Protein AF-A0A4Z2F467-F1 (afdb_monomer_lite)

Secondary structure (DSSP, 8-state):
----------------------------------HHHHHT-S-HHHHHHHHHHHHHHTT-HHHHHHHHHHHHHH-SS--HHHHHHHHHHHHHHHHHHHHHHHHHHHHHHH--SHHHHHHHHHHHHHHHHHHHHHHHHHHHHT-

Organism: NCBI:txid230148

Foldseek 3Di:
DDDDDDDDDDDDDDDDDDDDDDDDDDDDDPPPPPPVVVVPPDDLLVVLVVQLVVCVVVVVLVSNLVSLLVNLVVDVDDDPSSVVSNCVSLVSVLVVLVVVLVVLVVQLVPDDDPVSNVVSVVVSVVSVVVSVVSVVSCVVSVD

Sequence (143 aa):
MPSFQEIDATMLETGHEGLAVAAAEQSSPEGSFDLTKAIMSEAPQKEQVQKAKLAEQAERYDDMAAAMKAVTEENSDLSNEERNLLSVAYKNVVGARRSSWRVVSSIEQKAEGERKRAMAKEYREMIEKELKEICQDVLKGAL

Structure (mmCIF, N/CA/C/O backbone):
data_AF-A0A4Z2F467-F1
#
_entry.id   AF-A0A4Z2F467-F1
#
loop_
_atom_site.group_PDB
_atom_site.id
_atom_site.type_symbol
_atom_site.label_atom_id
_atom_site.label_alt_id
_atom_site.label_comp_id
_atom_site.label_asym_id
_atom_site.label_entity_id
_atom_site.label_seq_id
_atom_site.pdbx_PDB_ins_code
_atom_site.Cartn_x
_atom_site.Cartn_y
_atom_site.Cartn_z
_atom_site.occupancy
_atom_site.B_iso_or_equiv
_atom_site.auth_seq_id
_atom_site.auth_comp_id
_atom_site.auth_asym_id
_atom_site.auth_atom_id
_atom_site.pdbx_PDB_model_num
ATOM 1 N N . MET A 1 1 ? -70.057 -16.604 50.265 1.00 32.22 1 MET A N 1
ATOM 2 C CA . MET A 1 1 ? -70.460 -17.660 51.217 1.00 32.22 1 MET A CA 1
ATOM 3 C C . MET A 1 1 ? -71.346 -18.644 50.466 1.00 32.22 1 MET A C 1
ATOM 5 O O . MET A 1 1 ? -72.268 -18.168 49.816 1.00 32.22 1 MET A O 1
ATOM 9 N N . PRO A 1 2 ? -71.010 -19.945 50.446 1.00 40.97 2 PRO A N 1
ATOM 10 C CA . PRO A 1 2 ? -71.686 -20.960 49.638 1.00 40.97 2 PRO A CA 1
ATOM 11 C C . PRO A 1 2 ? -72.912 -21.529 50.368 1.00 40.97 2 PRO A C 1
ATOM 13 O O . PRO A 1 2 ? -72.906 -21.610 51.595 1.00 40.97 2 PRO A O 1
ATOM 16 N N . SER A 1 3 ? -73.931 -21.961 49.625 1.00 34.94 3 SER A N 1
ATOM 17 C CA . SER A 1 3 ? -74.984 -22.848 50.131 1.00 34.94 3 SER A CA 1
ATOM 18 C C . SER A 1 3 ? -74.852 -24.216 49.465 1.00 34.94 3 SER A C 1
ATOM 20 O O . SER A 1 3 ? -74.869 -24.344 48.243 1.00 34.94 3 SER A O 1
ATOM 22 N N . PHE A 1 4 ? -74.647 -25.189 50.338 1.00 36.34 4 PHE A N 1
ATOM 23 C CA . PHE A 1 4 ? -74.425 -26.619 50.175 1.00 36.34 4 PHE A CA 1
ATOM 24 C C . PHE A 1 4 ? -75.770 -27.353 50.001 1.00 36.34 4 PHE A C 1
ATOM 26 O O . PHE A 1 4 ? -76.755 -26.867 50.548 1.00 36.34 4 PHE A O 1
ATOM 33 N N . GLN A 1 5 ? -75.769 -28.488 49.281 1.00 42.12 5 GLN A N 1
ATOM 34 C CA . GLN A 1 5 ? -76.625 -29.703 49.384 1.00 42.12 5 GLN A CA 1
ATOM 35 C C . GLN A 1 5 ? -76.946 -30.276 47.985 1.00 42.12 5 GLN A C 1
ATOM 37 O O . GLN A 1 5 ? -77.598 -29.624 47.178 1.00 42.12 5 GLN A O 1
ATOM 42 N N . GLU A 1 6 ? -76.229 -31.335 47.577 1.00 39.34 6 GLU A N 1
ATOM 43 C CA . GLU A 1 6 ? -76.633 -32.771 47.588 1.00 39.34 6 GLU A CA 1
ATOM 44 C C . GLU A 1 6 ? -77.219 -33.175 46.218 1.00 39.34 6 GLU A C 1
ATOM 46 O O . GLU A 1 6 ? -78.270 -32.703 45.814 1.00 39.34 6 GLU A O 1
ATOM 51 N N . ILE A 1 7 ? -76.407 -33.754 45.323 1.00 35.34 7 ILE A N 1
ATOM 52 C CA . ILE A 1 7 ? -76.201 -35.204 45.114 1.00 35.34 7 ILE A CA 1
ATOM 53 C C . ILE A 1 7 ? -77.524 -35.947 44.882 1.00 35.34 7 ILE A C 1
ATOM 55 O O . ILE A 1 7 ? -78.258 -36.202 45.828 1.00 35.34 7 ILE A O 1
ATOM 59 N N . ASP A 1 8 ? -77.735 -36.414 43.649 1.00 38.53 8 ASP A N 1
ATOM 60 C CA . ASP A 1 8 ? -78.329 -37.733 43.438 1.00 38.53 8 ASP A CA 1
ATOM 61 C C . ASP A 1 8 ? -77.603 -38.455 42.296 1.00 38.53 8 ASP A C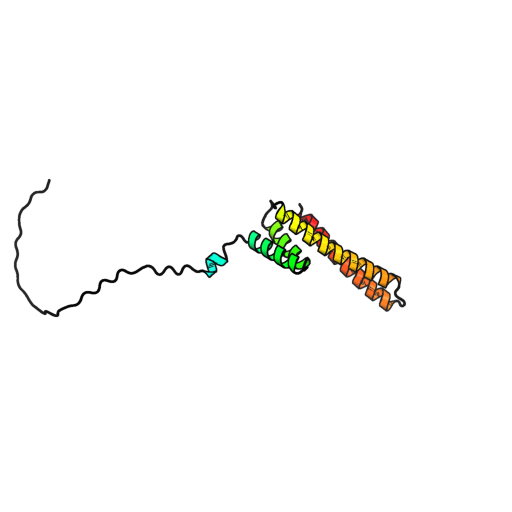 1
ATOM 63 O O . ASP A 1 8 ? -77.225 -37.866 41.280 1.00 38.53 8 ASP A O 1
ATOM 67 N N . ALA A 1 9 ? -77.345 -39.730 42.545 1.00 36.34 9 ALA A N 1
ATOM 68 C CA . ALA A 1 9 ? -76.500 -40.636 41.805 1.00 36.34 9 ALA A CA 1
ATOM 69 C C . ALA A 1 9 ? -77.352 -41.810 41.323 1.00 36.34 9 ALA A C 1
ATOM 71 O O . ALA A 1 9 ? -78.032 -42.452 42.110 1.00 36.34 9 ALA A O 1
ATOM 72 N N . THR A 1 10 ? -77.255 -42.148 40.042 1.00 39.44 10 THR A N 1
ATOM 73 C CA . THR A 1 10 ? -77.668 -43.451 39.492 1.00 39.44 10 THR A CA 1
ATOM 74 C C . THR A 1 10 ? -76.768 -43.712 38.277 1.00 39.44 10 THR A C 1
ATOM 76 O O . THR A 1 10 ? -76.831 -42.984 37.294 1.00 39.44 10 THR A O 1
ATOM 79 N N . MET A 1 11 ? -75.676 -44.481 38.393 1.00 34.41 11 MET A N 1
ATOM 80 C CA . MET A 1 11 ? -75.580 -45.956 38.357 1.00 34.41 11 MET A CA 1
ATOM 81 C C . MET A 1 11 ? -76.347 -46.613 37.199 1.00 34.41 11 MET A C 1
ATOM 83 O O . MET A 1 11 ? -77.567 -46.711 37.258 1.00 34.41 11 MET A O 1
ATOM 87 N N . LEU A 1 12 ? -75.615 -47.079 36.177 1.00 36.38 12 LEU A N 1
ATOM 88 C CA . LEU A 1 12 ? -75.372 -48.498 35.818 1.00 36.38 12 LEU A CA 1
ATOM 89 C C . LEU A 1 12 ? -74.883 -48.557 34.354 1.00 36.38 12 LEU A C 1
ATOM 91 O O . LEU A 1 12 ? -75.608 -48.216 33.430 1.00 36.38 12 LEU A O 1
ATOM 95 N N . GLU A 1 13 ? -73.572 -48.678 34.140 1.00 35.84 13 GLU A N 1
ATOM 96 C CA . GLU A 1 13 ? -72.822 -49.932 33.915 1.00 35.84 13 GLU A CA 1
ATOM 97 C C . GLU A 1 13 ? -72.879 -50.458 32.472 1.00 35.84 13 GLU A C 1
ATOM 99 O O . GLU A 1 13 ? -73.911 -50.872 31.957 1.00 35.84 13 GLU A O 1
ATOM 104 N N . THR A 1 14 ? -71.714 -50.444 31.827 1.00 36.53 14 THR A N 1
ATOM 105 C CA . THR A 1 14 ? -71.016 -51.573 31.174 1.00 36.53 14 THR A CA 1
ATOM 106 C C . THR A 1 14 ? -69.768 -50.938 30.540 1.00 36.53 14 THR A C 1
ATOM 108 O O . THR A 1 14 ? -69.866 -50.009 29.753 1.00 36.53 14 THR A O 1
ATOM 111 N N . GLY A 1 15 ? -68.534 -51.243 30.927 1.00 31.88 15 GLY A N 1
ATOM 112 C CA . GLY A 1 15 ? -67.991 -52.545 31.274 1.00 31.88 15 GLY A CA 1
ATOM 113 C C . GLY A 1 15 ? -67.024 -52.944 30.162 1.00 31.88 15 GLY A C 1
ATOM 114 O O . GLY A 1 15 ? -67.426 -53.629 29.227 1.00 31.88 15 GLY A O 1
ATOM 115 N N . HIS A 1 16 ? -65.776 -52.477 30.245 1.00 38.22 16 HIS A N 1
ATOM 116 C CA . HIS A 1 16 ? -64.600 -53.249 29.838 1.00 38.22 16 HIS A CA 1
ATOM 117 C C . HIS A 1 16 ? -63.359 -52.697 30.539 1.00 38.22 16 HIS A C 1
ATOM 119 O O . HIS A 1 16 ? -62.842 -51.626 30.224 1.00 38.22 16 HIS A O 1
ATOM 125 N N . GLU A 1 17 ? -62.934 -53.453 31.542 1.00 33.19 17 GLU A N 1
ATOM 126 C CA . GLU A 1 17 ? -61.676 -53.306 32.253 1.00 33.19 17 GLU A CA 1
ATOM 127 C C . GLU A 1 17 ? -60.501 -53.708 31.351 1.00 33.19 17 GLU A C 1
ATOM 129 O O . GLU A 1 17 ? -60.583 -54.664 30.580 1.00 33.19 17 GLU A O 1
ATOM 134 N N . GLY A 1 18 ? -59.392 -52.978 31.477 1.00 35.09 18 GLY A N 1
ATOM 135 C CA . GLY A 1 18 ? -58.141 -53.250 30.768 1.00 35.09 18 GLY A CA 1
ATOM 136 C C . GLY A 1 18 ? -56.963 -52.404 31.260 1.00 35.09 18 GLY A C 1
ATOM 137 O O . GLY A 1 18 ? -56.358 -51.684 30.483 1.00 35.09 18 GLY A O 1
ATOM 138 N N . LEU A 1 19 ? -56.729 -52.439 32.575 1.00 30.75 19 LEU A N 1
ATOM 139 C CA . LEU A 1 19 ? -55.446 -52.437 33.302 1.00 30.75 19 LEU A CA 1
ATOM 140 C C . LEU A 1 19 ? -54.170 -51.792 32.676 1.00 30.75 19 LEU A C 1
ATOM 142 O O . LEU A 1 19 ? -53.597 -52.341 31.745 1.00 30.75 19 LEU A O 1
ATOM 146 N N . ALA A 1 20 ? -53.667 -50.753 33.375 1.00 34.09 20 ALA A N 1
ATOM 147 C CA . ALA A 1 20 ? -52.261 -50.334 33.617 1.00 34.09 20 ALA A CA 1
ATOM 148 C C . ALA A 1 20 ? -51.348 -50.021 32.397 1.00 34.09 20 ALA A C 1
ATOM 150 O O . ALA A 1 20 ? -51.258 -50.779 31.449 1.00 34.09 20 ALA A O 1
ATOM 151 N N . VAL A 1 21 ? -50.572 -48.932 32.348 1.00 38.28 21 VAL A N 1
ATOM 152 C CA . VAL A 1 21 ? -49.461 -48.558 33.243 1.00 38.28 21 VAL A CA 1
ATOM 153 C C . VAL A 1 21 ? -49.138 -47.065 33.048 1.00 38.28 21 VAL A C 1
ATOM 155 O O . VAL A 1 21 ? -49.206 -46.536 31.942 1.00 38.28 21 VAL A O 1
ATOM 158 N N . ALA A 1 22 ? -48.768 -46.401 34.142 1.00 43.84 22 ALA A N 1
ATOM 159 C CA . ALA A 1 22 ? -48.292 -45.026 34.194 1.00 43.84 22 ALA A CA 1
ATOM 160 C C . ALA A 1 22 ? -46.968 -44.806 33.436 1.00 43.84 22 ALA A C 1
ATOM 162 O O . ALA A 1 22 ? -46.022 -45.568 33.614 1.00 43.84 22 ALA A O 1
ATOM 163 N N . ALA A 1 23 ? -46.857 -43.692 32.714 1.00 41.47 23 ALA A N 1
ATOM 164 C CA . ALA A 1 23 ? -45.578 -43.046 32.438 1.00 41.47 23 ALA A CA 1
ATOM 165 C C . ALA A 1 23 ? -45.791 -41.530 32.415 1.00 41.47 23 ALA A C 1
ATOM 167 O O . ALA A 1 23 ? -46.418 -40.971 31.518 1.00 41.47 23 ALA A O 1
ATOM 168 N N . ALA A 1 24 ? -45.313 -40.883 33.473 1.00 47.25 24 ALA A N 1
ATOM 169 C CA . ALA A 1 24 ? -45.058 -39.460 33.478 1.00 47.25 24 ALA A CA 1
ATOM 170 C C . ALA A 1 24 ? -43.835 -39.195 32.593 1.00 47.25 24 ALA A C 1
ATOM 172 O O . ALA A 1 24 ? -42.777 -39.754 32.857 1.00 47.25 24 ALA A O 1
ATOM 173 N N . GLU A 1 25 ? -43.956 -38.307 31.613 1.00 39.97 25 GLU A N 1
ATOM 174 C CA . GLU A 1 25 ? -42.799 -37.622 31.039 1.00 39.97 25 GLU A CA 1
ATOM 175 C C . GLU A 1 25 ? -43.093 -36.124 30.980 1.00 39.97 25 GLU A C 1
ATOM 177 O O . GLU A 1 25 ? -43.762 -35.603 30.092 1.00 39.97 25 GLU A O 1
ATOM 182 N N . GLN A 1 26 ? -42.608 -35.434 32.012 1.00 45.16 26 GLN A N 1
ATOM 183 C CA . GLN A 1 26 ? -42.130 -34.067 31.887 1.00 45.16 26 GLN A CA 1
ATOM 184 C C . GLN A 1 26 ? -40.646 -34.160 31.510 1.00 45.16 26 GLN A C 1
ATOM 186 O O . GLN A 1 26 ? -39.860 -34.642 32.324 1.00 45.16 26 GLN A O 1
ATOM 191 N N . SER A 1 27 ? -40.243 -33.675 30.335 1.00 41.09 27 SER A N 1
ATOM 192 C CA . SER A 1 27 ? -38.835 -33.357 30.053 1.00 41.09 27 SER A CA 1
ATOM 193 C C . SER A 1 27 ? -38.691 -32.388 28.869 1.00 41.09 27 SER A C 1
ATOM 195 O O . SER A 1 27 ? -38.821 -32.749 27.710 1.00 41.09 27 SER A O 1
ATOM 197 N N . SER A 1 28 ? -38.409 -31.136 29.241 1.00 45.62 28 SER A N 1
ATOM 198 C CA . SER A 1 28 ? -37.637 -30.090 28.548 1.00 45.62 28 SER A CA 1
ATOM 199 C C . SER A 1 28 ? -37.990 -29.616 27.123 1.00 45.62 28 SER A C 1
ATOM 201 O O . SER A 1 28 ? -38.114 -30.406 26.193 1.00 45.62 28 SER A O 1
ATOM 203 N N . PRO A 1 29 ? -37.984 -28.286 26.884 1.00 43.84 29 PRO A N 1
ATOM 204 C CA . PRO A 1 29 ? -37.746 -27.763 25.551 1.00 43.84 29 PRO A CA 1
ATOM 205 C C . PRO A 1 29 ? -36.258 -27.969 25.237 1.00 43.84 29 PRO A C 1
ATOM 207 O O . PRO A 1 29 ? -35.394 -27.382 25.888 1.00 43.84 29 PRO A O 1
ATOM 210 N N . GLU A 1 30 ? -35.950 -28.810 24.254 1.00 41.28 30 GLU A N 1
ATOM 211 C CA . GLU A 1 30 ? -34.622 -28.890 23.638 1.00 41.28 30 GLU A CA 1
ATOM 212 C C . GLU A 1 30 ? -34.348 -27.555 22.930 1.00 41.28 30 GLU A C 1
ATOM 214 O O . GLU A 1 30 ? -34.597 -27.363 21.739 1.00 41.28 30 GLU A O 1
ATOM 219 N N . GLY A 1 31 ? -33.884 -26.575 23.703 1.00 46.19 31 GLY A N 1
ATOM 220 C CA . GLY A 1 31 ? -33.233 -25.399 23.171 1.00 46.19 31 GLY A CA 1
ATOM 221 C C . GLY A 1 31 ? -31.951 -25.856 22.498 1.00 46.19 31 GLY A C 1
ATOM 222 O O . GLY A 1 31 ? -30.938 -26.045 23.169 1.00 46.19 31 GLY A O 1
ATOM 223 N N . SER A 1 32 ? -31.977 -26.000 21.174 1.00 50.84 32 SER A N 1
ATOM 224 C CA . SER A 1 32 ? -30.753 -25.990 20.384 1.00 50.84 32 SER A CA 1
ATOM 225 C C . SER A 1 32 ? -30.139 -24.599 20.545 1.00 50.84 32 SER A C 1
ATOM 227 O O . SER A 1 32 ? -30.444 -23.665 19.798 1.00 50.84 32 SER A O 1
ATOM 229 N N . PHE A 1 33 ? -29.337 -24.423 21.593 1.00 57.28 33 PHE A N 1
ATOM 230 C CA . PHE A 1 33 ? -28.485 -23.260 21.743 1.00 57.28 33 PHE A CA 1
ATOM 231 C C . PHE A 1 33 ? -27.451 -23.372 20.631 1.00 57.28 33 PHE A C 1
ATOM 233 O O . PHE A 1 33 ? -26.481 -24.120 20.727 1.00 57.28 33 PHE A O 1
ATOM 240 N N . ASP A 1 34 ? -27.761 -22.727 19.515 1.00 54.31 34 ASP A N 1
ATOM 241 C CA . ASP A 1 34 ? -26.963 -22.751 18.308 1.00 54.31 34 ASP A CA 1
ATOM 242 C C . ASP A 1 34 ? -25.596 -22.126 18.612 1.00 54.31 34 ASP A C 1
ATOM 244 O O . ASP A 1 34 ? -25.428 -20.903 18.594 1.00 54.31 34 ASP A O 1
ATOM 248 N N . LEU A 1 35 ? -24.617 -22.977 18.940 1.00 54.25 35 LEU A N 1
ATOM 249 C CA . LEU A 1 35 ? -23.240 -22.561 19.192 1.00 54.25 35 LEU A CA 1
ATOM 250 C C . LEU A 1 35 ? -22.683 -21.761 18.008 1.00 54.25 35 LEU A C 1
ATOM 252 O O . LEU A 1 35 ? -21.838 -20.894 18.216 1.00 54.25 35 LEU A O 1
ATOM 256 N N . THR A 1 36 ? -23.183 -21.980 16.786 1.00 57.88 36 THR A N 1
ATOM 257 C CA . THR A 1 36 ? -22.734 -21.228 15.608 1.00 57.88 36 THR A CA 1
ATOM 258 C C . THR A 1 36 ? -23.245 -19.785 15.612 1.00 57.88 36 THR A C 1
ATOM 260 O O . THR A 1 36 ? -22.521 -18.876 15.212 1.00 57.88 36 THR A O 1
ATOM 263 N N . LYS A 1 37 ? -24.425 -19.530 16.190 1.00 51.09 37 LYS A N 1
ATOM 264 C CA . LYS A 1 37 ? -25.000 -18.183 16.320 1.00 51.09 37 LYS A CA 1
ATOM 265 C C . LYS A 1 37 ? -24.321 -17.340 17.403 1.00 51.09 37 LYS A C 1
ATOM 267 O O . LYS A 1 37 ? -24.220 -16.127 17.247 1.00 51.09 37 LYS A O 1
ATOM 272 N N . ALA A 1 38 ? -23.835 -17.968 18.476 1.00 49.78 38 ALA A N 1
ATOM 273 C CA . ALA A 1 38 ? -23.090 -17.282 19.538 1.00 49.78 38 ALA A CA 1
ATOM 274 C C . ALA A 1 38 ? -21.636 -16.969 19.135 1.00 49.78 38 ALA A C 1
ATOM 276 O O . ALA A 1 38 ? -21.097 -15.943 19.538 1.00 49.78 38 ALA A O 1
ATOM 277 N N . ILE A 1 39 ? -21.020 -17.806 18.293 1.00 56.38 39 ILE A N 1
ATOM 278 C CA . ILE A 1 39 ? -19.673 -17.555 17.748 1.00 56.38 39 ILE A CA 1
ATOM 279 C C . ILE A 1 39 ? -19.689 -16.401 16.724 1.00 56.38 39 ILE A C 1
ATOM 281 O O . ILE A 1 39 ? -18.676 -15.742 16.521 1.00 56.38 39 ILE A O 1
ATOM 285 N N . MET A 1 40 ? -20.849 -16.094 16.135 1.00 51.69 40 MET A N 1
ATOM 286 C CA . MET A 1 40 ? -21.031 -15.020 15.150 1.00 51.69 40 MET A CA 1
ATOM 287 C C . MET A 1 40 ? -21.632 -13.719 15.716 1.00 51.69 40 MET A C 1
ATOM 289 O O . MET A 1 40 ? -22.020 -12.845 14.942 1.00 51.69 40 MET A O 1
ATOM 293 N N . SER A 1 41 ? -21.746 -13.566 17.041 1.00 47.84 41 SER A N 1
ATOM 294 C CA . SER A 1 41 ? -22.340 -12.361 17.647 1.00 47.84 41 SER A CA 1
ATOM 295 C C . SER A 1 41 ? -21.322 -11.328 18.144 1.00 47.84 41 SER A C 1
ATOM 297 O O . SER A 1 41 ? -21.697 -10.410 18.879 1.00 47.84 41 SER A O 1
ATOM 299 N N . GLU A 1 42 ? -20.042 -11.450 17.792 1.00 52.75 42 GLU A N 1
ATOM 300 C CA . GLU A 1 42 ? -19.121 -10.329 17.970 1.00 52.75 42 GLU A CA 1
ATOM 301 C C . GLU A 1 42 ? -19.443 -9.262 16.919 1.00 52.75 42 GLU A C 1
ATOM 303 O O . GLU A 1 42 ? -19.641 -9.573 15.749 1.00 52.75 42 GLU A O 1
ATOM 308 N N . ALA A 1 43 ? -19.563 -8.001 17.344 1.00 64.75 43 ALA A N 1
ATOM 309 C CA . ALA A 1 43 ? -19.839 -6.891 16.436 1.00 64.75 43 ALA A CA 1
ATOM 310 C C . ALA A 1 43 ? -18.866 -6.931 15.236 1.00 64.75 43 ALA A C 1
ATOM 312 O O . ALA A 1 43 ? -17.678 -7.177 15.463 1.00 64.75 43 ALA A O 1
ATOM 313 N N . PRO A 1 44 ? -19.324 -6.668 13.998 1.00 72.31 44 PRO A N 1
ATOM 314 C CA . PRO A 1 44 ? -18.510 -6.800 12.781 1.00 72.31 44 PRO A CA 1
ATOM 315 C C . PRO A 1 44 ? -17.170 -6.052 12.881 1.00 72.31 44 PRO A C 1
ATOM 317 O O . PRO A 1 44 ? -16.127 -6.578 12.497 1.00 72.31 44 PRO A O 1
ATOM 320 N N . GLN A 1 45 ? -17.160 -4.905 13.563 1.00 78.69 45 GLN A N 1
ATOM 321 C CA . GLN A 1 45 ? -15.960 -4.162 13.950 1.00 78.69 45 GLN A CA 1
ATOM 322 C C . GLN A 1 45 ? -14.898 -5.006 14.678 1.00 78.69 45 GLN A C 1
ATOM 324 O O . GLN A 1 45 ? -13.721 -4.973 14.320 1.00 78.69 45 GLN A O 1
ATOM 329 N N . LYS A 1 46 ? -15.286 -5.771 15.707 1.00 84.75 46 LYS A N 1
ATOM 330 C CA . LYS A 1 46 ? -14.351 -6.582 16.502 1.00 84.75 46 LYS A CA 1
ATOM 331 C C . LYS A 1 46 ? -13.718 -7.673 15.651 1.00 84.75 46 LYS A C 1
ATOM 333 O O . LYS A 1 46 ? -12.516 -7.895 15.767 1.00 84.75 46 LYS A O 1
ATOM 338 N N . GLU A 1 47 ? -14.491 -8.294 14.765 1.00 89.06 47 GLU A N 1
ATOM 339 C CA . GLU A 1 47 ? -13.976 -9.296 13.831 1.00 89.06 47 GLU A CA 1
ATOM 340 C C . GLU A 1 47 ? -12.923 -8.686 12.893 1.00 89.06 47 GLU A C 1
ATOM 342 O O . GLU A 1 47 ? -11.848 -9.260 12.706 1.00 89.06 47 GLU A O 1
ATOM 347 N N . GLN A 1 48 ? -13.186 -7.491 12.353 1.00 90.44 48 GLN A N 1
ATOM 348 C CA . GLN A 1 48 ? -12.230 -6.790 11.493 1.00 90.44 48 GLN A CA 1
ATOM 349 C C . GLN A 1 48 ? -10.949 -6.399 12.241 1.00 90.44 48 GLN A C 1
ATOM 351 O O . GLN A 1 48 ? -9.851 -6.587 11.719 1.00 90.44 48 GLN A O 1
ATOM 356 N N . VAL A 1 49 ? -11.054 -5.939 13.492 1.00 91.38 49 VAL A N 1
ATOM 357 C CA . VAL A 1 49 ? -9.883 -5.636 14.332 1.00 91.38 49 VAL A CA 1
ATOM 358 C C . VAL A 1 49 ? -9.059 -6.896 14.620 1.00 91.38 49 VAL A C 1
ATOM 360 O O . VAL A 1 49 ? -7.829 -6.853 14.552 1.00 91.38 49 VAL A O 1
ATOM 363 N N . GLN A 1 50 ? -9.697 -8.039 14.895 1.00 92.81 50 GLN A N 1
ATOM 364 C CA . GLN A 1 50 ? -8.982 -9.309 15.076 1.00 92.81 50 GLN A CA 1
ATOM 365 C C . GLN A 1 50 ? -8.281 -9.751 13.784 1.00 92.81 50 GLN A C 1
ATOM 367 O O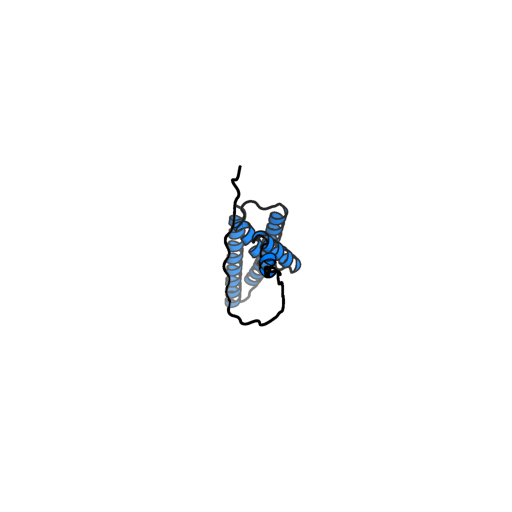 . GLN A 1 50 ? -7.111 -10.136 13.821 1.00 92.81 50 GLN A O 1
ATOM 372 N N . LYS A 1 51 ? -8.945 -9.629 12.626 1.00 93.25 51 LYS A N 1
ATOM 373 C CA . LYS A 1 51 ? -8.326 -9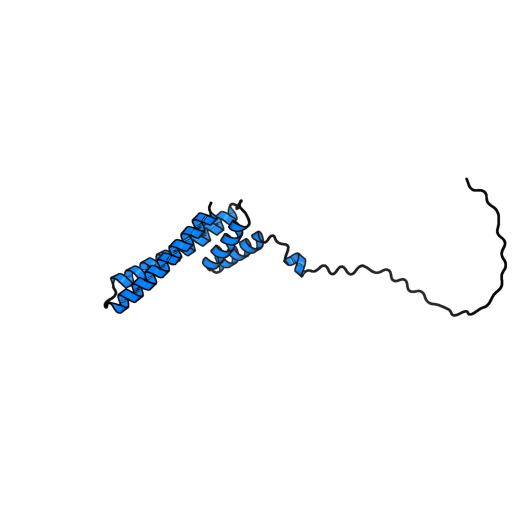.889 11.315 1.00 93.25 51 LYS A CA 1
ATOM 374 C C . LYS A 1 51 ? -7.122 -8.983 11.067 1.00 93.25 51 LYS A C 1
ATOM 376 O O . LYS A 1 51 ? -6.084 -9.478 10.637 1.00 93.25 51 LYS A O 1
ATOM 381 N N . ALA A 1 52 ? -7.224 -7.693 11.386 1.00 94.25 52 ALA A N 1
ATOM 382 C CA . ALA A 1 52 ? -6.116 -6.752 11.250 1.00 94.25 52 ALA A CA 1
ATOM 383 C C . ALA A 1 52 ? -4.912 -7.152 12.119 1.00 94.25 52 ALA A C 1
ATOM 385 O O . ALA A 1 52 ? -3.784 -7.143 11.635 1.00 94.25 52 ALA A O 1
ATOM 386 N N . LYS A 1 53 ? -5.138 -7.584 13.365 1.00 94.25 53 LYS A N 1
ATOM 387 C CA . LYS A 1 53 ? -4.071 -8.073 14.258 1.00 94.25 53 LYS A CA 1
ATOM 388 C C . LYS A 1 53 ? -3.400 -9.346 13.738 1.00 94.25 53 LYS A C 1
ATOM 390 O O . LYS A 1 53 ? -2.181 -9.477 13.815 1.00 94.25 53 LYS A O 1
ATOM 395 N N . LEU A 1 54 ? -4.172 -10.284 13.188 1.00 95.62 54 LEU A N 1
ATOM 396 C CA . LEU A 1 54 ? -3.618 -11.487 12.556 1.00 95.62 54 LEU A CA 1
ATOM 397 C C . LEU A 1 54 ? -2.803 -11.137 11.303 1.00 95.62 54 LEU A C 1
ATOM 399 O O . LEU A 1 54 ? -1.717 -11.676 11.098 1.00 95.62 54 LEU A O 1
ATOM 403 N N . ALA A 1 55 ? -3.302 -10.206 10.488 1.00 95.38 55 ALA A N 1
ATOM 404 C CA . ALA A 1 55 ? -2.603 -9.717 9.307 1.00 95.38 55 ALA A CA 1
ATOM 405 C C . ALA A 1 55 ? -1.300 -8.982 9.665 1.00 95.38 55 ALA A C 1
ATOM 407 O O . ALA A 1 55 ? -0.298 -9.173 8.980 1.00 95.38 55 ALA A O 1
ATOM 408 N N . GLU A 1 56 ? -1.285 -8.205 10.754 1.00 94.00 56 GLU A N 1
ATOM 409 C CA . GLU A 1 56 ? -0.079 -7.570 11.300 1.00 94.00 56 GLU A CA 1
ATOM 410 C C . GLU A 1 56 ? 0.984 -8.614 11.668 1.00 94.00 56 GLU A C 1
ATOM 412 O O . GLU A 1 56 ? 2.127 -8.502 11.231 1.00 94.00 56 GLU A O 1
ATOM 417 N N . GLN A 1 57 ? 0.605 -9.669 12.398 1.00 95.62 57 GLN A N 1
ATOM 418 C CA . GLN A 1 57 ? 1.521 -10.756 12.778 1.00 95.62 57 GLN A CA 1
ATOM 419 C C . GLN A 1 57 ? 2.067 -11.530 11.571 1.00 95.62 57 GLN A C 1
ATOM 421 O O . GLN A 1 57 ? 3.172 -12.063 11.627 1.00 95.62 57 GLN A O 1
ATOM 426 N N . ALA A 1 58 ? 1.295 -11.592 10.486 1.00 95.69 58 ALA A N 1
ATOM 427 C CA . ALA A 1 58 ? 1.694 -12.211 9.227 1.00 95.69 58 ALA A CA 1
ATOM 428 C C . ALA A 1 58 ? 2.395 -11.238 8.260 1.00 95.69 58 ALA A C 1
ATOM 430 O O . ALA A 1 58 ? 2.664 -11.614 7.120 1.00 95.69 58 ALA A O 1
ATOM 431 N N . GLU A 1 59 ? 2.635 -9.987 8.670 1.00 94.31 59 GLU A N 1
ATOM 432 C CA . GLU A 1 59 ? 3.195 -8.908 7.841 1.00 94.31 59 GLU A CA 1
ATOM 433 C C . GLU A 1 59 ? 2.412 -8.649 6.535 1.00 94.31 59 GLU A C 1
ATOM 435 O O . GLU A 1 59 ? 2.925 -8.087 5.562 1.00 94.31 59 GLU A O 1
ATOM 440 N N . ARG A 1 60 ? 1.128 -9.024 6.503 1.00 96.69 60 ARG A N 1
ATOM 441 C CA . ARG A 1 60 ? 0.218 -8.801 5.374 1.00 96.69 60 ARG A CA 1
ATOM 442 C C . ARG A 1 60 ? -0.492 -7.460 5.522 1.00 96.69 60 ARG A C 1
ATOM 444 O O . ARG A 1 60 ? -1.697 -7.388 5.745 1.00 96.69 60 ARG A O 1
ATOM 451 N N . TYR A 1 61 ? 0.264 -6.376 5.379 1.00 95.00 61 TYR A N 1
ATOM 452 C CA . TYR A 1 61 ? -0.242 -5.023 5.637 1.00 95.00 61 TYR A CA 1
ATOM 453 C C . TYR A 1 61 ? -1.367 -4.572 4.691 1.00 95.00 61 TYR A C 1
ATOM 455 O O . TYR A 1 61 ? -2.161 -3.718 5.071 1.00 95.00 61 TYR A O 1
ATOM 463 N N . ASP A 1 62 ? -1.468 -5.147 3.491 1.00 93.25 62 ASP A N 1
ATOM 464 C CA . ASP A 1 62 ? -2.587 -4.892 2.573 1.00 93.25 62 ASP A CA 1
ATOM 465 C C . ASP A 1 62 ? -3.913 -5.436 3.110 1.00 93.25 62 ASP A C 1
ATOM 467 O O . ASP A 1 62 ? -4.918 -4.727 3.124 1.00 93.25 62 ASP A O 1
ATOM 471 N N . ASP A 1 63 ? -3.896 -6.666 3.627 1.00 93.69 63 ASP A N 1
ATOM 472 C CA . ASP A 1 63 ? -5.052 -7.278 4.282 1.00 93.69 63 ASP A CA 1
ATOM 473 C C . ASP A 1 63 ? -5.411 -6.510 5.559 1.00 93.69 63 ASP A C 1
ATOM 475 O O . ASP A 1 63 ? -6.584 -6.258 5.834 1.00 93.69 63 ASP A O 1
ATOM 479 N N . MET A 1 64 ? -4.391 -6.089 6.317 1.00 94.31 64 MET A N 1
ATOM 480 C CA . MET A 1 64 ? -4.562 -5.253 7.502 1.00 94.31 64 MET A CA 1
ATOM 481 C C . MET A 1 64 ? -5.235 -3.919 7.149 1.00 94.31 64 MET A C 1
ATOM 483 O O . MET A 1 64 ? -6.167 -3.505 7.833 1.00 94.31 64 MET A O 1
ATOM 487 N N . ALA A 1 65 ? -4.804 -3.258 6.069 1.00 92.88 65 ALA A N 1
ATOM 488 C CA . ALA A 1 65 ? -5.382 -1.996 5.616 1.00 92.88 65 ALA A CA 1
ATOM 489 C C . ALA A 1 65 ? -6.831 -2.173 5.145 1.00 92.88 65 ALA A C 1
ATOM 491 O O . ALA A 1 65 ? -7.677 -1.348 5.478 1.00 92.88 65 ALA A O 1
ATOM 492 N N . ALA A 1 66 ? -7.140 -3.264 4.438 1.00 92.38 66 ALA A N 1
ATOM 493 C CA . ALA A 1 66 ? -8.502 -3.574 4.009 1.00 92.38 66 ALA A CA 1
ATOM 494 C C . ALA A 1 66 ? -9.449 -3.818 5.198 1.00 92.38 66 ALA A C 1
ATOM 496 O O . ALA A 1 66 ? -10.550 -3.270 5.228 1.00 92.38 66 ALA A O 1
ATOM 497 N N . ALA A 1 67 ? -9.010 -4.584 6.202 1.00 92.06 67 ALA A N 1
ATOM 498 C CA . ALA A 1 67 ? -9.792 -4.824 7.415 1.00 92.06 67 ALA A CA 1
ATOM 499 C C . ALA A 1 67 ? -10.011 -3.527 8.213 1.00 92.06 67 ALA A C 1
ATOM 501 O O . ALA A 1 67 ? -11.133 -3.217 8.608 1.00 92.06 67 ALA A O 1
ATOM 502 N N . MET A 1 68 ? -8.960 -2.720 8.392 1.00 91.38 68 MET A N 1
ATOM 503 C CA . MET A 1 68 ? -9.064 -1.447 9.110 1.00 91.38 68 MET A CA 1
ATOM 504 C C . MET A 1 68 ? -9.898 -0.405 8.355 1.00 91.38 68 MET A C 1
ATOM 506 O O . MET A 1 68 ? -10.578 0.393 8.992 1.00 91.38 68 MET A O 1
ATOM 510 N N . LYS A 1 69 ? -9.914 -0.435 7.019 1.00 89.44 69 LYS A N 1
ATOM 511 C CA . LYS A 1 69 ? -10.814 0.394 6.208 1.00 89.44 69 LYS A CA 1
ATOM 512 C C . LYS A 1 69 ? -12.282 0.055 6.477 1.00 89.44 69 LYS A C 1
ATOM 514 O O . LYS A 1 69 ? -13.070 0.965 6.713 1.00 89.44 69 LYS A O 1
ATOM 519 N N . ALA A 1 70 ? -12.633 -1.231 6.539 1.00 89.00 70 ALA A N 1
ATOM 520 C CA . ALA A 1 70 ? -13.991 -1.651 6.892 1.00 89.00 70 ALA A CA 1
ATOM 521 C C . ALA A 1 70 ? -14.402 -1.150 8.291 1.00 89.00 70 ALA A C 1
ATOM 523 O O . ALA A 1 70 ? -15.517 -0.671 8.473 1.00 89.00 70 ALA A O 1
ATOM 524 N N . VAL A 1 71 ? -13.473 -1.158 9.258 1.00 88.06 71 VAL A N 1
ATOM 525 C CA . VAL A 1 71 ? -13.703 -0.577 10.595 1.00 88.06 71 VAL A CA 1
ATOM 526 C C . VAL A 1 71 ? -14.035 0.917 10.512 1.00 88.06 71 VAL A C 1
ATOM 528 O O . VAL A 1 71 ? -14.967 1.355 11.182 1.00 88.06 71 VAL A O 1
ATOM 531 N N . THR A 1 72 ? -13.313 1.684 9.683 1.00 86.56 72 THR A N 1
ATOM 532 C CA . THR A 1 72 ? -13.555 3.131 9.507 1.00 86.56 72 THR A CA 1
ATOM 533 C C . THR A 1 72 ? -14.851 3.457 8.764 1.00 86.56 72 THR A C 1
ATOM 535 O O . THR A 1 72 ? -15.436 4.508 8.994 1.00 86.56 72 THR A O 1
ATOM 538 N N . GLU A 1 73 ? -15.317 2.569 7.881 1.00 84.69 73 GLU A N 1
ATOM 539 C CA . GLU A 1 73 ? -16.576 2.751 7.145 1.00 84.69 73 GLU A CA 1
ATOM 540 C C . GLU A 1 73 ? -17.802 2.445 8.022 1.00 84.69 73 GLU A C 1
ATOM 542 O O . GLU A 1 73 ? -18.850 3.069 7.861 1.00 84.69 73 GLU A O 1
ATOM 547 N N . GLU A 1 74 ? -17.676 1.503 8.962 1.00 80.62 74 GLU A N 1
ATOM 548 C CA . GLU A 1 74 ? -18.754 1.115 9.880 1.00 80.62 74 GLU A CA 1
ATOM 549 C C . GLU A 1 74 ? -18.840 2.001 11.132 1.00 80.62 74 GLU A C 1
ATOM 551 O O . GLU A 1 74 ? -19.928 2.169 11.685 1.00 80.62 74 GLU A O 1
ATOM 556 N N . ASN A 1 75 ? -17.715 2.556 11.598 1.00 72.44 75 ASN A N 1
ATOM 557 C CA . ASN A 1 75 ? -17.643 3.335 12.834 1.00 72.44 75 ASN A CA 1
ATOM 558 C C . ASN A 1 75 ? -16.865 4.635 12.632 1.00 72.44 75 ASN A C 1
ATOM 560 O O . ASN A 1 75 ? -15.681 4.626 12.301 1.00 72.44 75 ASN A O 1
ATOM 564 N N . SER A 1 76 ? -17.517 5.756 12.934 1.00 69.38 76 SER A N 1
ATOM 565 C CA . SER A 1 76 ? -16.915 7.091 12.864 1.00 69.38 76 SER A CA 1
ATOM 566 C C . SER A 1 76 ? -15.943 7.370 14.019 1.00 69.38 76 SER A C 1
ATOM 568 O O . SER A 1 76 ? -15.021 8.170 13.874 1.00 69.38 76 SER A O 1
ATOM 570 N N . ASP A 1 77 ? -16.125 6.702 15.163 1.00 82.75 77 ASP A N 1
ATOM 571 C CA . ASP A 1 77 ? -15.338 6.923 16.378 1.00 82.75 77 ASP A CA 1
ATOM 572 C C . ASP A 1 77 ? -14.363 5.767 16.631 1.00 82.75 77 ASP A C 1
ATOM 574 O O . ASP A 1 77 ? -14.684 4.769 17.277 1.00 82.75 77 ASP A O 1
ATOM 578 N N . LEU A 1 78 ? -13.136 5.919 16.133 1.00 85.38 78 LEU A N 1
ATOM 579 C CA . LEU A 1 78 ? -12.062 4.948 16.338 1.00 85.38 78 LEU A CA 1
ATOM 580 C C . LEU A 1 78 ? -11.404 5.110 17.714 1.00 85.38 78 LEU A C 1
ATOM 582 O O . LEU A 1 78 ? -10.971 6.201 18.107 1.00 85.38 78 LEU A O 1
ATOM 586 N N . SER A 1 79 ? -11.212 3.994 18.415 1.00 89.62 79 SER A N 1
ATOM 587 C CA . SER A 1 79 ? -10.402 3.943 19.632 1.00 89.62 79 SER A CA 1
ATOM 588 C C . SER A 1 79 ? -8.922 4.243 19.348 1.00 89.62 79 SER A C 1
ATOM 590 O O . SER A 1 79 ? -8.443 4.233 18.211 1.00 89.62 79 SER A O 1
ATOM 592 N N . ASN A 1 80 ? -8.145 4.511 20.401 1.00 89.31 80 ASN A N 1
ATOM 593 C CA . ASN A 1 80 ? -6.696 4.709 20.263 1.00 89.31 80 ASN A CA 1
ATOM 594 C C . ASN A 1 80 ? -5.991 3.490 19.650 1.00 89.31 80 ASN A C 1
ATOM 596 O O . ASN A 1 80 ? -5.062 3.659 18.864 1.00 89.31 80 ASN A O 1
ATOM 600 N N . GLU A 1 81 ? -6.435 2.282 19.997 1.00 89.75 81 GLU A N 1
ATOM 601 C CA . GLU A 1 81 ? -5.862 1.043 19.473 1.00 89.75 81 GLU A CA 1
ATOM 602 C C . GLU A 1 81 ? -6.152 0.887 17.975 1.00 89.75 81 GLU A C 1
ATOM 604 O O . GLU A 1 81 ? -5.234 0.652 17.191 1.00 89.75 81 GLU A O 1
ATOM 609 N N . GLU A 1 82 ? -7.397 1.113 17.553 1.00 89.88 82 GLU A N 1
ATOM 610 C CA . GLU A 1 82 ? -7.795 1.035 16.142 1.00 89.88 82 GLU A CA 1
ATOM 611 C C . GLU A 1 82 ? -7.092 2.092 15.289 1.00 89.88 82 GLU A C 1
ATOM 613 O O . GLU A 1 82 ? -6.583 1.781 14.215 1.00 89.88 82 GLU A O 1
ATOM 618 N N . ARG A 1 83 ? -6.967 3.331 15.781 1.00 91.56 83 ARG A N 1
ATOM 619 C CA . ARG A 1 83 ? -6.202 4.380 15.084 1.00 91.56 83 ARG A CA 1
ATOM 620 C C . ARG A 1 83 ? -4.730 4.016 14.923 1.00 91.56 83 ARG A C 1
ATOM 622 O O . ARG A 1 83 ? -4.130 4.324 13.889 1.00 91.56 83 ARG A O 1
ATOM 629 N N . ASN A 1 84 ? -4.142 3.356 15.921 1.00 92.62 84 ASN A N 1
ATOM 630 C CA . ASN A 1 84 ? -2.774 2.863 15.824 1.00 92.62 84 ASN A CA 1
ATOM 631 C C . ASN A 1 84 ? -2.659 1.756 14.766 1.00 92.62 84 ASN A C 1
ATOM 633 O O . ASN A 1 84 ? -1.790 1.848 13.902 1.00 92.62 84 ASN A O 1
ATOM 637 N N . LEU A 1 85 ? -3.563 0.771 14.770 1.00 93.38 85 LEU A N 1
ATOM 638 C CA . LEU A 1 85 ? -3.597 -0.293 13.758 1.00 93.38 85 LEU A CA 1
ATOM 639 C C . LEU A 1 85 ? -3.765 0.275 12.342 1.00 93.38 85 LEU A C 1
ATOM 641 O O . LEU A 1 85 ? -3.013 -0.091 11.441 1.00 93.38 85 LEU A O 1
ATOM 645 N N . LEU A 1 86 ? -4.675 1.236 12.155 1.00 91.75 86 LEU A N 1
ATOM 646 C CA . LEU A 1 86 ? -4.870 1.943 10.887 1.00 91.75 86 LEU A CA 1
ATOM 647 C C . LEU A 1 86 ? -3.574 2.630 10.424 1.00 91.75 86 LEU A C 1
ATOM 649 O O . LEU A 1 86 ? -3.163 2.505 9.269 1.00 91.75 86 LEU A O 1
ATOM 653 N N . SER A 1 87 ? -2.892 3.314 11.347 1.00 92.69 87 SER A N 1
ATOM 654 C CA . SER A 1 87 ? -1.632 4.009 11.070 1.00 92.69 87 SER A CA 1
ATOM 655 C C . SER A 1 87 ? -0.514 3.039 10.686 1.00 92.69 87 SER A C 1
ATOM 657 O O . SER A 1 87 ? 0.222 3.294 9.732 1.00 92.69 87 SER A O 1
ATOM 659 N N . VAL A 1 88 ? -0.386 1.920 11.405 1.00 94.12 88 VAL A N 1
ATOM 660 C CA . VAL A 1 88 ? 0.606 0.872 11.130 1.00 94.12 88 VAL A CA 1
ATOM 661 C C . VAL A 1 88 ? 0.350 0.237 9.764 1.00 94.12 88 VAL A C 1
ATOM 663 O O . VAL A 1 88 ? 1.286 0.133 8.968 1.00 94.12 88 VAL A O 1
ATOM 666 N N . ALA A 1 89 ? -0.900 -0.115 9.457 1.00 93.75 89 ALA A N 1
ATOM 667 C CA . ALA A 1 89 ? -1.281 -0.722 8.187 1.00 93.75 89 ALA A CA 1
ATOM 668 C C . ALA A 1 89 ? -0.894 0.174 7.003 1.00 93.75 89 ALA A C 1
ATOM 670 O O . ALA A 1 89 ? -0.050 -0.186 6.177 1.00 93.75 89 ALA A O 1
ATOM 671 N N . TYR A 1 90 ? -1.433 1.394 6.960 1.00 93.69 90 TYR A N 1
ATOM 672 C CA . TYR A 1 90 ? -1.226 2.292 5.826 1.00 93.69 90 TYR A CA 1
ATOM 673 C C . TYR A 1 90 ? 0.215 2.798 5.710 1.00 93.69 90 TYR A C 1
ATOM 675 O O . TYR A 1 90 ? 0.727 2.917 4.594 1.00 93.69 90 TYR A O 1
ATOM 683 N N . LYS A 1 91 ? 0.922 3.034 6.828 1.00 94.38 91 LYS A N 1
ATOM 684 C CA . LYS A 1 91 ? 2.352 3.394 6.799 1.00 94.38 91 LYS A CA 1
ATOM 685 C C . LYS A 1 91 ? 3.180 2.319 6.099 1.00 94.38 91 LYS A C 1
ATOM 687 O O . LYS A 1 91 ? 4.042 2.656 5.283 1.00 94.38 91 LYS A O 1
ATOM 692 N N . ASN A 1 92 ? 2.933 1.049 6.412 1.00 95.38 92 ASN A N 1
ATOM 693 C CA . ASN A 1 92 ? 3.675 -0.061 5.824 1.00 95.38 92 ASN A CA 1
ATOM 694 C C . ASN A 1 92 ? 3.289 -0.292 4.360 1.00 95.38 92 ASN A C 1
ATOM 696 O O . ASN A 1 92 ? 4.180 -0.401 3.516 1.00 95.38 92 ASN A O 1
ATOM 700 N N . VAL A 1 93 ? 1.993 -0.259 4.029 1.00 95.25 93 VAL A N 1
ATOM 701 C CA . VAL A 1 93 ? 1.510 -0.378 2.643 1.00 95.25 93 VAL A CA 1
ATOM 702 C C . VAL A 1 93 ? 2.129 0.706 1.756 1.00 95.25 93 VAL A C 1
ATOM 704 O O . VAL A 1 93 ? 2.803 0.395 0.769 1.00 95.25 93 VAL A O 1
ATOM 707 N N . VAL A 1 94 ? 1.987 1.983 2.130 1.00 94.50 94 VAL A N 1
ATOM 708 C CA . VAL A 1 94 ? 2.544 3.112 1.365 1.00 94.50 94 VAL A CA 1
ATOM 709 C C . VAL A 1 94 ? 4.072 3.050 1.327 1.00 94.50 94 VAL A C 1
ATOM 711 O O . VAL A 1 94 ? 4.678 3.317 0.288 1.00 94.50 94 VAL A O 1
ATOM 714 N N . GLY A 1 95 ? 4.717 2.674 2.435 1.00 95.62 95 GLY A N 1
ATOM 715 C CA . GLY A 1 95 ? 6.168 2.508 2.514 1.00 95.62 95 GLY A CA 1
ATOM 716 C C . GLY A 1 95 ? 6.700 1.483 1.509 1.00 95.62 95 GLY A C 1
ATOM 717 O O . GLY A 1 95 ? 7.635 1.783 0.758 1.00 95.62 95 GLY A O 1
ATOM 718 N N . ALA A 1 96 ? 6.062 0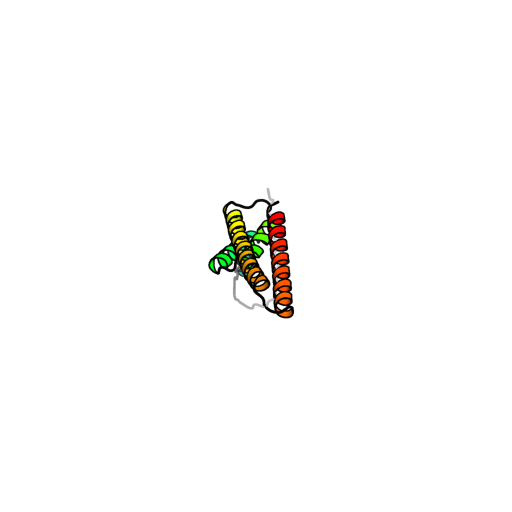.313 1.433 1.00 95.69 96 ALA A N 1
ATOM 719 C CA . ALA A 1 96 ? 6.416 -0.750 0.498 1.00 95.69 96 ALA A CA 1
ATOM 720 C C . ALA A 1 96 ? 6.237 -0.312 -0.966 1.00 95.69 96 ALA A C 1
ATOM 722 O O . ALA A 1 96 ? 7.151 -0.489 -1.782 1.00 95.69 96 ALA A O 1
ATOM 723 N N . ARG A 1 97 ? 5.117 0.348 -1.301 1.00 96.00 97 ARG A N 1
ATOM 724 C CA . ARG A 1 97 ? 4.873 0.855 -2.666 1.00 96.00 97 ARG A CA 1
ATOM 725 C C . ARG A 1 97 ? 5.856 1.956 -3.053 1.00 96.00 97 ARG A C 1
ATOM 727 O O . ARG A 1 97 ? 6.416 1.916 -4.144 1.00 96.00 97 ARG A O 1
ATOM 734 N N . ARG A 1 98 ? 6.158 2.899 -2.151 1.00 97.12 98 ARG A N 1
ATOM 735 C CA . ARG A 1 98 ? 7.178 3.942 -2.385 1.00 97.12 98 ARG A CA 1
ATOM 736 C C . ARG A 1 98 ? 8.565 3.349 -2.597 1.00 97.12 98 ARG A C 1
ATOM 738 O O . ARG A 1 98 ? 9.336 3.863 -3.405 1.00 97.12 98 ARG A O 1
ATOM 745 N N . SER A 1 99 ? 8.915 2.296 -1.859 1.00 97.50 99 SER A N 1
ATOM 746 C CA . SER A 1 99 ? 10.179 1.591 -2.068 1.00 97.50 99 SER A CA 1
ATOM 747 C C . SER A 1 99 ? 10.229 0.957 -3.458 1.00 97.50 99 SER A C 1
ATOM 749 O O . SER A 1 99 ? 11.167 1.216 -4.211 1.00 97.50 99 SER A O 1
ATOM 751 N N . SER A 1 100 ? 9.171 0.236 -3.833 1.00 96.88 100 SER A N 1
ATOM 752 C CA . SER A 1 100 ? 9.025 -0.390 -5.152 1.00 96.88 100 SER A CA 1
ATOM 753 C C . SER A 1 100 ? 9.099 0.637 -6.284 1.00 96.88 100 SER A C 1
ATOM 755 O O . SER A 1 100 ? 9.882 0.471 -7.217 1.00 96.88 100 SER A O 1
ATOM 757 N N . TRP A 1 101 ? 8.386 1.760 -6.159 1.00 97.62 101 TRP A N 1
ATOM 758 C CA . TRP A 1 101 ? 8.425 2.857 -7.126 1.00 97.62 101 TRP A CA 1
ATOM 759 C C . TRP A 1 101 ? 9.842 3.413 -7.319 1.00 97.62 101 TRP A C 1
ATOM 761 O O . TRP A 1 101 ? 10.275 3.610 -8.452 1.00 97.62 101 TRP A O 1
ATOM 771 N N . ARG A 1 102 ? 10.605 3.626 -6.233 1.00 97.81 102 ARG A N 1
ATOM 772 C CA . ARG A 1 102 ? 11.998 4.109 -6.323 1.00 97.81 102 ARG A CA 1
ATOM 773 C C . ARG A 1 102 ? 12.896 3.125 -7.067 1.00 97.81 102 ARG A C 1
ATOM 775 O O . ARG A 1 102 ? 13.723 3.551 -7.871 1.00 97.81 102 ARG A O 1
ATOM 782 N N . VAL A 1 103 ? 12.739 1.827 -6.803 1.00 97.50 103 VAL A N 1
ATOM 783 C CA . VAL A 1 103 ? 13.505 0.775 -7.484 1.00 97.50 103 VAL A CA 1
ATOM 784 C C . VAL A 1 103 ? 13.196 0.782 -8.978 1.00 97.50 103 VAL A C 1
ATOM 786 O O . VAL A 1 103 ? 14.117 0.871 -9.787 1.00 97.50 103 VAL A O 1
ATOM 789 N N . VAL A 1 104 ? 11.915 0.772 -9.348 1.00 97.06 104 VAL A N 1
ATOM 790 C CA . VAL A 1 104 ? 11.481 0.758 -10.753 1.00 97.06 104 VAL A CA 1
ATOM 791 C C . VAL A 1 104 ? 11.893 2.038 -11.478 1.00 97.06 104 VAL A C 1
ATOM 793 O O . VAL A 1 104 ? 12.405 1.966 -12.589 1.00 97.06 104 VAL A O 1
ATOM 796 N N . SER A 1 105 ? 11.782 3.196 -10.828 1.00 96.19 105 SER A N 1
ATOM 797 C CA . SER A 1 105 ? 12.269 4.473 -11.362 1.00 96.19 105 SER A CA 1
ATOM 798 C C . SER A 1 105 ? 13.783 4.446 -11.620 1.00 96.19 105 SER A C 1
ATOM 800 O O . SER A 1 105 ? 14.250 4.887 -12.670 1.00 96.19 105 SER A O 1
ATOM 802 N N . SER A 1 106 ? 14.572 3.840 -10.721 1.00 96.75 106 SER A N 1
ATOM 803 C CA . SER A 1 106 ? 16.011 3.653 -10.955 1.00 96.75 106 SER A CA 1
ATOM 804 C C . SER A 1 106 ? 16.296 2.702 -12.122 1.00 96.75 106 SER A C 1
ATOM 806 O O . SER A 1 106 ? 17.227 2.950 -12.889 1.00 96.75 106 SER A O 1
ATOM 808 N N . ILE A 1 107 ? 15.501 1.637 -12.278 1.00 95.94 107 ILE A N 1
ATOM 809 C CA . ILE A 1 107 ? 15.600 0.711 -13.414 1.00 95.94 107 ILE A CA 1
ATOM 810 C C . ILE A 1 107 ? 15.271 1.436 -14.723 1.00 95.94 107 ILE A C 1
ATOM 812 O O . ILE A 1 107 ? 16.029 1.307 -15.677 1.00 95.94 107 ILE A O 1
ATOM 816 N N . GLU A 1 108 ? 14.201 2.234 -14.766 1.00 94.81 108 GLU A N 1
ATOM 817 C CA . GLU A 1 108 ? 13.808 3.026 -15.939 1.00 94.81 108 GLU A CA 1
ATOM 818 C C . GLU A 1 108 ? 14.936 3.971 -16.384 1.00 94.81 108 GLU A C 1
ATOM 820 O O . GLU A 1 108 ? 15.288 4.009 -17.567 1.00 94.81 108 GLU A O 1
ATOM 825 N N . GLN A 1 109 ? 15.549 4.684 -15.432 1.00 94.50 109 GLN A N 1
ATOM 826 C CA . GLN A 1 109 ? 16.652 5.614 -15.699 1.00 94.50 109 GLN A CA 1
ATOM 827 C C . GLN A 1 109 ? 17.906 4.912 -16.234 1.00 94.50 109 GLN A C 1
ATOM 829 O O . GLN A 1 109 ? 18.587 5.449 -17.106 1.00 94.50 109 GLN A O 1
ATOM 834 N N . LYS A 1 110 ? 18.209 3.713 -15.723 1.00 95.56 110 LYS A N 1
ATOM 835 C CA . LYS A 1 110 ? 19.385 2.918 -16.117 1.00 95.56 110 LYS A CA 1
ATOM 836 C C . LYS A 1 110 ? 19.125 2.001 -17.315 1.00 95.56 110 LYS A C 1
ATOM 838 O O . LYS A 1 110 ? 20.058 1.365 -17.795 1.00 95.56 110 LYS A O 1
ATOM 843 N N . ALA A 1 111 ? 17.883 1.891 -17.784 1.00 94.88 111 ALA A N 1
ATOM 844 C CA . ALA A 1 111 ? 17.529 0.981 -18.862 1.00 94.88 111 ALA A CA 1
ATOM 845 C C . ALA A 1 111 ? 18.171 1.407 -20.189 1.00 94.88 111 ALA A C 1
ATOM 847 O O . ALA A 1 111 ? 17.963 2.525 -20.678 1.00 94.88 111 ALA A O 1
ATOM 848 N N . GLU A 1 112 ? 18.894 0.465 -20.793 1.00 93.56 112 GLU A N 1
ATOM 849 C CA . GLU A 1 112 ? 19.401 0.554 -22.158 1.00 93.56 112 GLU A CA 1
ATOM 850 C C . GLU A 1 112 ? 18.377 -0.039 -23.133 1.00 93.56 112 GLU A C 1
ATOM 852 O O . GLU A 1 112 ? 17.911 -1.173 -22.973 1.00 93.56 112 GLU A O 1
ATOM 857 N N . GLY A 1 113 ? 18.022 0.739 -24.154 1.00 93.94 113 GLY A N 1
ATOM 858 C CA . GLY A 1 113 ? 17.041 0.360 -25.168 1.00 93.94 113 GLY A CA 1
ATOM 859 C C . GLY A 1 113 ? 15.621 0.847 -24.867 1.00 93.94 113 GLY A C 1
ATOM 860 O O . GLY A 1 113 ? 15.094 0.712 -23.761 1.00 93.94 113 GLY A O 1
ATOM 861 N N . GLU A 1 114 ? 14.980 1.382 -25.905 1.00 93.56 114 GLU A N 1
ATOM 862 C CA . GLU A 1 114 ? 13.664 2.024 -25.836 1.00 93.56 114 GLU A CA 1
ATOM 863 C C . GLU A 1 114 ? 12.575 1.089 -25.297 1.00 93.56 114 GLU A C 1
ATOM 865 O O . GLU A 1 114 ? 11.812 1.469 -24.414 1.00 93.56 114 GLU A O 1
ATOM 870 N N . ARG A 1 115 ? 12.561 -0.177 -25.735 1.00 94.69 115 ARG A N 1
ATOM 871 C CA . ARG A 1 115 ? 11.566 -1.164 -25.293 1.00 94.69 115 ARG A CA 1
ATOM 872 C C . ARG A 1 115 ? 11.642 -1.461 -23.793 1.00 94.69 115 ARG A C 1
ATOM 874 O O . ARG A 1 115 ? 10.610 -1.536 -23.135 1.00 94.69 115 ARG A O 1
ATOM 881 N N . LYS A 1 116 ? 12.848 -1.634 -23.237 1.00 92.69 116 LYS A N 1
ATOM 882 C CA . LYS A 1 116 ? 13.029 -1.893 -21.796 1.00 92.69 116 LYS A CA 1
ATOM 883 C C . LYS A 1 116 ? 12.627 -0.679 -20.967 1.00 92.69 116 LYS A C 1
ATOM 885 O O . LYS A 1 116 ? 11.950 -0.840 -19.955 1.00 92.69 116 LYS A O 1
ATOM 890 N N . ARG A 1 117 ? 12.995 0.521 -21.425 1.00 94.75 117 ARG A N 1
ATOM 891 C CA . ARG A 1 117 ? 12.590 1.775 -20.784 1.00 94.75 117 ARG A CA 1
ATOM 892 C C . ARG A 1 117 ? 11.072 1.961 -20.811 1.00 94.75 117 ARG A C 1
ATOM 894 O O . ARG A 1 117 ? 10.507 2.310 -19.785 1.00 94.75 117 ARG A O 1
ATOM 901 N N . ALA A 1 118 ? 10.413 1.671 -21.934 1.00 95.94 118 ALA A N 1
ATOM 902 C CA . ALA A 1 118 ? 8.958 1.755 -22.053 1.00 95.94 118 ALA A CA 1
ATOM 903 C C . ALA A 1 118 ? 8.237 0.808 -21.077 1.00 95.94 118 ALA A C 1
ATOM 905 O O . ALA A 1 118 ? 7.352 1.254 -20.355 1.00 95.94 118 ALA A O 1
ATOM 906 N N . MET A 1 119 ? 8.673 -0.456 -20.976 1.00 95.88 119 MET A N 1
ATOM 907 C CA . MET A 1 119 ? 8.107 -1.410 -20.008 1.00 95.88 119 MET A CA 1
ATOM 908 C C . MET A 1 119 ? 8.318 -0.956 -18.554 1.00 95.88 119 MET A C 1
ATOM 910 O O . MET A 1 119 ? 7.405 -1.039 -17.737 1.00 95.88 119 MET A O 1
ATOM 914 N N . ALA A 1 120 ? 9.512 -0.452 -18.221 1.00 95.38 120 ALA A N 1
ATOM 915 C CA . ALA A 1 120 ? 9.795 0.060 -16.879 1.00 95.38 120 ALA A CA 1
ATOM 916 C C . ALA A 1 120 ? 8.944 1.297 -16.544 1.00 95.38 120 ALA A C 1
ATOM 918 O O . ALA A 1 120 ? 8.446 1.411 -15.426 1.00 95.38 120 ALA A O 1
ATOM 919 N N . LYS A 1 121 ? 8.739 2.189 -17.521 1.00 96.44 121 LYS A N 1
ATOM 920 C CA . LYS A 1 121 ? 7.886 3.371 -17.387 1.00 96.44 121 LYS A CA 1
ATOM 921 C C . LYS A 1 121 ? 6.426 2.994 -17.130 1.00 96.44 121 LYS A C 1
ATOM 923 O O . LYS A 1 121 ? 5.835 3.521 -16.194 1.00 96.44 121 LYS A O 1
ATOM 928 N N . GLU A 1 122 ? 5.864 2.075 -17.914 1.00 97.06 122 GLU A N 1
ATOM 929 C CA . GLU A 1 122 ? 4.485 1.597 -17.736 1.00 97.06 122 GLU A CA 1
ATOM 930 C C . GLU A 1 122 ? 4.285 0.999 -16.335 1.00 97.06 122 GLU A C 1
ATOM 932 O O . GLU A 1 122 ? 3.337 1.338 -15.626 1.00 97.06 122 GLU A O 1
ATOM 937 N N . TYR A 1 123 ? 5.243 0.188 -15.878 1.00 97.25 123 TYR A N 1
ATOM 938 C CA . TYR A 1 123 ? 5.194 -0.393 -14.539 1.00 97.25 123 TYR A CA 1
ATOM 939 C C . TYR A 1 123 ? 5.338 0.664 -13.429 1.00 97.25 123 TYR A C 1
ATOM 941 O O . TYR A 1 123 ? 4.660 0.591 -12.404 1.00 97.25 123 TYR A O 1
ATOM 949 N N . ARG A 1 124 ? 6.175 1.693 -13.631 1.00 96.94 124 ARG A N 1
ATOM 950 C CA . ARG A 1 124 ? 6.288 2.835 -12.708 1.00 96.94 124 ARG A CA 1
ATOM 951 C C . ARG A 1 124 ? 4.961 3.585 -12.588 1.00 96.94 124 ARG A C 1
ATOM 953 O O . ARG A 1 124 ? 4.566 3.928 -11.475 1.00 96.94 124 ARG A O 1
ATOM 960 N N . GLU A 1 125 ? 4.292 3.843 -13.710 1.00 97.06 125 GLU A N 1
ATOM 961 C CA . GLU A 1 125 ? 3.001 4.541 -13.761 1.00 97.06 125 GLU A CA 1
ATOM 962 C C . GLU A 1 125 ? 1.886 3.729 -13.088 1.00 97.06 125 GLU A C 1
ATOM 964 O O . GLU A 1 125 ? 1.062 4.299 -12.372 1.00 97.06 125 GLU A O 1
ATOM 969 N N . MET A 1 126 ? 1.905 2.400 -13.225 1.00 96.75 126 MET A N 1
ATOM 970 C CA . MET A 1 126 ? 1.003 1.508 -12.492 1.00 96.75 126 MET A CA 1
ATOM 971 C C . MET A 1 126 ? 1.172 1.657 -10.971 1.00 96.75 126 MET A C 1
ATOM 973 O O . MET A 1 126 ? 0.193 1.902 -10.269 1.00 96.75 126 MET A O 1
ATOM 977 N N . ILE A 1 127 ? 2.410 1.610 -10.462 1.00 96.00 127 ILE A N 1
ATOM 978 C CA . ILE A 1 127 ? 2.685 1.795 -9.024 1.00 96.00 127 ILE A CA 1
ATOM 979 C C . ILE A 1 127 ? 2.288 3.205 -8.558 1.00 96.00 127 ILE A C 1
ATOM 981 O O . ILE A 1 127 ? 1.812 3.391 -7.440 1.00 96.00 127 ILE A O 1
ATOM 985 N N . GLU A 1 128 ? 2.492 4.223 -9.395 1.00 95.12 128 GLU A N 1
ATOM 986 C CA . GLU A 1 128 ? 2.097 5.601 -9.089 1.00 95.12 128 GLU A CA 1
ATOM 987 C C . GLU A 1 128 ? 0.574 5.738 -8.947 1.00 95.12 128 GLU A C 1
ATOM 989 O O . GLU A 1 128 ? 0.094 6.420 -8.036 1.00 95.12 128 GLU A O 1
ATOM 994 N N . LYS A 1 129 ? -0.187 5.035 -9.793 1.00 96.44 129 LYS A N 1
ATOM 995 C CA . LYS A 1 129 ? -1.644 4.950 -9.685 1.00 96.44 129 LYS A CA 1
ATOM 996 C C . LYS A 1 129 ? -2.070 4.264 -8.384 1.00 96.44 129 LYS A C 1
ATOM 998 O O . LYS A 1 129 ? -2.867 4.846 -7.653 1.00 96.44 129 LYS A O 1
ATOM 1003 N N . GLU A 1 130 ? -1.490 3.110 -8.052 1.00 94.38 130 GLU A N 1
ATOM 1004 C CA . GLU A 1 130 ? -1.764 2.406 -6.787 1.00 94.38 130 GLU A CA 1
ATOM 1005 C C . GLU A 1 130 ? -1.462 3.290 -5.569 1.00 94.38 130 GLU A C 1
ATOM 1007 O O . GLU A 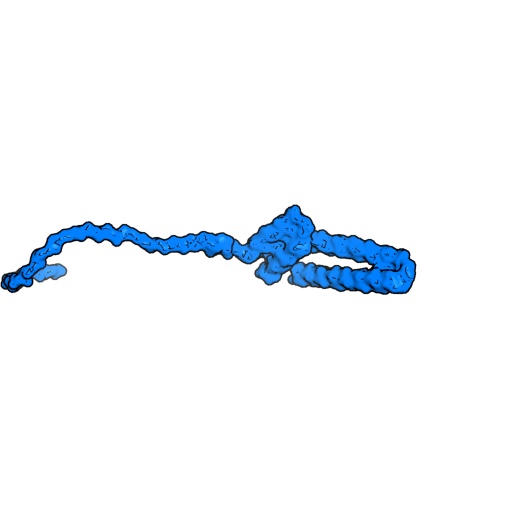1 130 ? -2.278 3.409 -4.659 1.00 94.38 130 GLU A O 1
ATOM 1012 N N . LEU A 1 131 ? -0.310 3.973 -5.557 1.00 94.12 131 LEU A N 1
ATOM 1013 C CA . LEU A 1 131 ? 0.051 4.913 -4.491 1.00 94.12 131 LEU A CA 1
ATOM 1014 C C . LEU A 1 131 ? -0.984 6.023 -4.334 1.00 94.12 131 LEU A C 1
ATOM 1016 O O . LEU A 1 131 ? -1.332 6.387 -3.211 1.00 94.12 131 LEU A O 1
ATOM 1020 N N . LYS A 1 132 ? -1.465 6.574 -5.450 1.00 93.62 132 LYS A N 1
ATOM 1021 C CA . LYS A 1 132 ? -2.478 7.626 -5.436 1.00 93.62 132 LYS A CA 1
ATOM 1022 C C . LYS A 1 132 ? -3.798 7.115 -4.865 1.00 93.62 132 LYS A C 1
ATOM 1024 O O . LYS A 1 132 ? -4.394 7.813 -4.051 1.00 93.62 132 LYS A O 1
ATOM 1029 N N . GLU A 1 133 ? -4.225 5.921 -5.261 1.00 92.12 133 GLU A N 1
ATOM 1030 C CA . GLU A 1 133 ? -5.441 5.276 -4.754 1.00 92.12 133 GLU A CA 1
ATOM 1031 C C . GLU A 1 133 ? -5.337 5.006 -3.248 1.00 92.12 133 GLU A C 1
ATOM 1033 O O . GLU A 1 133 ? -6.208 5.430 -2.493 1.00 92.12 133 GLU A O 1
ATOM 1038 N N . ILE A 1 134 ? -4.221 4.436 -2.781 1.00 90.25 134 ILE A N 1
ATOM 1039 C CA . ILE A 1 134 ? -3.983 4.185 -1.352 1.00 90.25 134 ILE A CA 1
ATOM 1040 C C . ILE A 1 134 ? -3.995 5.497 -0.552 1.00 90.25 134 ILE A C 1
ATOM 1042 O O . ILE A 1 134 ? -4.621 5.578 0.502 1.00 90.25 134 ILE A O 1
ATOM 1046 N N . CYS A 1 135 ? -3.334 6.550 -1.042 1.00 89.81 135 CYS A N 1
ATOM 1047 C CA . CYS A 1 135 ? -3.345 7.856 -0.379 1.00 89.81 135 CYS A CA 1
ATOM 1048 C C . CYS A 1 135 ? -4.751 8.472 -0.335 1.00 89.81 135 CYS A C 1
ATOM 1050 O O . CYS A 1 135 ? -5.109 9.105 0.655 1.00 89.81 135 CYS A O 1
ATOM 1052 N N . GLN A 1 136 ? -5.549 8.301 -1.391 1.00 89.50 136 GLN A N 1
ATOM 1053 C CA . GLN A 1 136 ? -6.938 8.760 -1.407 1.00 89.50 136 GLN A CA 1
ATOM 1054 C C . GLN A 1 136 ? -7.802 7.991 -0.409 1.00 89.50 136 GLN A C 1
ATOM 1056 O O . GLN A 1 136 ? -8.642 8.605 0.243 1.00 89.50 136 GLN A O 1
ATOM 1061 N N . ASP A 1 137 ? -7.580 6.688 -0.263 1.00 86.12 137 ASP A N 1
ATOM 1062 C CA . ASP A 1 137 ? -8.271 5.864 0.726 1.00 86.12 137 ASP A CA 1
ATOM 1063 C C . AS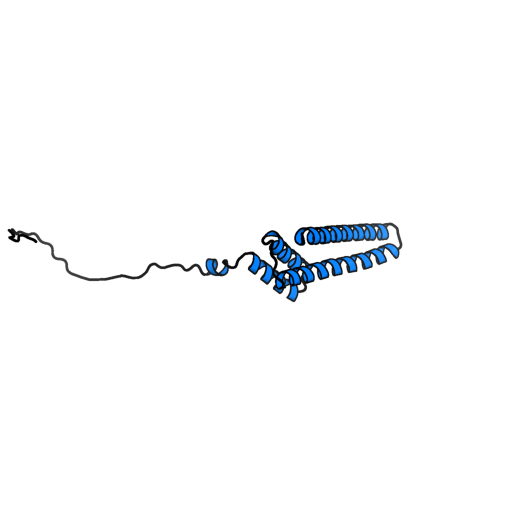P A 1 137 ? -7.953 6.308 2.157 1.00 86.12 137 ASP A C 1
ATOM 1065 O O . ASP A 1 137 ? -8.873 6.474 2.952 1.00 86.12 137 ASP A O 1
ATOM 1069 N N . VAL A 1 138 ? -6.685 6.610 2.466 1.00 81.31 138 VAL A N 1
ATOM 1070 C CA . VAL A 1 138 ? -6.301 7.173 3.776 1.00 81.31 138 VAL A CA 1
ATOM 1071 C C . VAL A 1 138 ? -6.998 8.504 4.035 1.00 81.31 138 VAL A C 1
ATOM 1073 O O . VAL A 1 138 ? -7.511 8.723 5.125 1.00 81.31 138 VAL A O 1
ATOM 1076 N N . LEU A 1 139 ? -7.023 9.401 3.045 1.00 80.44 139 LEU A N 1
ATOM 1077 C CA . LEU A 1 139 ? -7.648 10.716 3.201 1.00 80.44 139 LEU A CA 1
ATOM 1078 C C . LEU A 1 139 ? -9.163 10.625 3.399 1.00 80.44 139 LEU A C 1
ATOM 1080 O O . LEU A 1 139 ? -9.718 11.464 4.094 1.00 80.44 139 LEU A O 1
ATOM 1084 N N . LYS A 1 140 ? -9.825 9.632 2.798 1.00 74.94 140 LYS A N 1
ATOM 1085 C CA . LYS A 1 140 ? -11.265 9.401 2.972 1.00 74.94 140 LYS A CA 1
ATOM 1086 C C . LYS A 1 140 ? -11.600 8.692 4.281 1.00 74.94 140 LYS A C 1
ATOM 1088 O O . LYS A 1 140 ? -12.627 9.000 4.852 1.00 74.94 140 LYS A O 1
ATOM 1093 N N . GLY A 1 141 ? -10.766 7.753 4.731 1.00 62.06 141 GLY A N 1
ATOM 1094 C CA . GLY A 1 141 ? -10.976 7.031 5.992 1.00 62.06 141 GLY A CA 1
ATOM 1095 C C . GLY A 1 141 ? -10.528 7.802 7.240 1.00 62.06 141 GLY A C 1
ATOM 1096 O O . GLY A 1 141 ? -10.806 7.373 8.354 1.00 62.06 141 GLY A O 1
ATOM 1097 N N . ALA A 1 142 ? -9.806 8.917 7.071 1.00 53.69 142 ALA A N 1
ATOM 1098 C CA . ALA A 1 142 ? -9.347 9.791 8.154 1.00 53.69 142 ALA A CA 1
ATOM 1099 C C . ALA A 1 142 ? -10.143 11.111 8.280 1.00 53.69 142 ALA A C 1
ATOM 1101 O O . ALA A 1 142 ? -9.777 11.944 9.114 1.00 53.69 142 ALA A O 1
ATOM 1102 N N . LEU A 1 143 ? -11.181 11.313 7.457 1.00 43.50 143 LEU A N 1
ATOM 1103 C CA . LEU A 1 143 ? -12.104 12.460 7.464 1.00 43.50 143 LEU A CA 1
ATOM 1104 C C . LEU A 1 143 ? -13.531 11.986 7.739 1.00 43.50 143 LEU A C 1
ATOM 1106 O O . LEU A 1 143 ? -14.257 12.751 8.410 1.00 43.50 143 LEU A O 1
#

pLDDT: mean 76.44, std 23.64, range [30.75, 97.81]

Radius of gyration: 36.76 Å; chains: 1; bounding box: 98×66×77 Å

InterPro domains:
  IPR000308 14-3-3 protein [PR00305] (77-106)
  IPR000308 14-3-3 protein [PR00305] (123-143)
  IPR000308 14-3-3 protein [PTHR18860] (46-140)
  IPR023409 14-3-3 protein, conserved site [PS00796] (83-93)
  IPR023410 14-3-3 domain [PF00244] (51-140)
  IPR023410 14-3-3 domain [SM00101] (45-141)
  IPR036815 14-3-3 domain superfamily [G3DSA:1.20.190.20] (28-142)
  IPR036815 14-3-3 domain superfamily [SSF48445] (46-139)